Protein AF-A0A520A191-F1 (afdb_monomer)

Solvent-accessible surface area (backbone atoms only — not comparable to full-atom values): 5011 Å² total; per-residue (Å²): 112,72,71,59,53,55,52,51,55,58,59,59,68,69,77,70,76,75,74,84,70,75,78,89,69,87,83,72,61,86,84,59,57,71,46,76,49,78,55,98,89,48,75,47,75,44,54,75,91,39,63,75,58,52,52,55,48,51,54,49,52,58,70,43,41,70,68,48,30,62,76,70,74,47,80,133

Radius of gyration: 24.88 Å; Cα contacts (8 Å, |Δi|>4): 45; chains: 1; bounding box: 60×27×52 Å

Sequence (76 aa):
MFRLLTALLGLASVVSAAAQSLPIISQNPPALRWQEIRSPHFRVLYPAGLDTAAQRTAQRLEAVHGPGGATLGVQA

Foldseek 3Di:
DVVVVVVVVVVVVVPDPPPPDDPPDPPDDVPFPWDWDDDPVDIFIDGPPCVVVSVVVNVVCVVCVVVVCVVVVHDD

Secondary structure (DSSP, 8-state):
-HHHHHHHHHHHTTTT----PPP----S-TTS-EEEEE-SS-EEEEETT-HHHHHHHHHHHHHHHHHHHHHTT---

Mean predicted aligned error: 13.58 Å

Structure (mmCIF, N/CA/C/O backbone):
data_AF-A0A520A191-F1
#
_entry.id   AF-A0A520A191-F1
#
loop_
_atom_site.group_PDB
_atom_site.id
_atom_site.type_symbol
_atom_site.label_atom_id
_atom_site.label_alt_id
_atom_site.label_comp_id
_atom_site.label_asym_id
_atom_site.label_entity_id
_atom_site.label_seq_id
_atom_site.pdbx_PDB_ins_code
_atom_site.Cartn_x
_atom_site.Cartn_y
_atom_site.Cartn_z
_atom_site.occupancy
_atom_site.B_iso_or_equiv
_atom_site.auth_seq_id
_atom_site.auth_comp_id
_atom_site.auth_asym_id
_atom_site.auth_atom_id
_atom_site.pdbx_PDB_model_num
ATOM 1 N N . MET A 1 1 ? 43.852 -13.992 38.270 1.00 62.66 1 MET A N 1
ATOM 2 C CA . MET A 1 1 ? 43.080 -14.678 37.205 1.00 62.66 1 MET A CA 1
ATOM 3 C C . MET A 1 1 ? 41.677 -14.111 37.013 1.00 62.66 1 MET A C 1
ATOM 5 O O . MET A 1 1 ? 41.399 -13.657 35.915 1.00 62.66 1 MET A O 1
ATOM 9 N N . PHE A 1 2 ? 40.823 -14.044 38.043 1.00 67.75 2 PHE A N 1
ATOM 10 C CA . PHE A 1 2 ? 39.420 -13.599 37.907 1.00 67.75 2 PHE A CA 1
ATOM 11 C C . PHE A 1 2 ? 39.236 -12.210 37.251 1.00 67.75 2 PHE A C 1
ATOM 13 O O . PHE A 1 2 ? 38.387 -12.043 36.385 1.00 67.75 2 PHE A O 1
ATOM 20 N N . ARG A 1 3 ? 40.107 -11.241 37.576 1.00 70.12 3 ARG A N 1
ATOM 21 C CA . ARG A 1 3 ? 40.076 -9.870 37.017 1.00 70.12 3 ARG A CA 1
ATOM 22 C C . ARG A 1 3 ? 40.409 -9.775 35.520 1.00 70.12 3 ARG A C 1
ATOM 24 O O . ARG A 1 3 ? 39.931 -8.872 34.842 1.00 70.12 3 ARG A O 1
ATOM 31 N N . LEU A 1 4 ? 41.228 -10.694 35.007 1.00 72.56 4 LEU A N 1
ATOM 32 C CA . LEU A 1 4 ? 41.572 -10.754 33.580 1.00 72.56 4 LEU A CA 1
ATOM 33 C C . LEU A 1 4 ? 40.427 -11.375 32.774 1.00 72.56 4 LEU A C 1
ATOM 35 O O . LEU A 1 4 ? 40.142 -10.930 31.669 1.00 72.56 4 LEU A O 1
ATOM 39 N N . LEU A 1 5 ? 39.726 -12.347 33.366 1.00 71.88 5 LEU A N 1
ATOM 40 C CA . LEU A 1 5 ? 38.557 -12.981 32.763 1.00 71.88 5 LEU A CA 1
ATOM 41 C C . LEU A 1 5 ? 37.404 -11.981 32.590 1.00 71.88 5 LEU A C 1
ATOM 43 O O . LEU A 1 5 ? 36.793 -11.923 31.529 1.00 71.88 5 LEU A O 1
ATOM 47 N N . THR A 1 6 ? 37.149 -11.139 33.598 1.00 74.50 6 THR A N 1
ATOM 48 C CA . THR A 1 6 ? 36.116 -10.092 33.523 1.00 74.50 6 THR A CA 1
ATOM 49 C C . THR A 1 6 ? 36.440 -9.021 32.483 1.00 74.50 6 THR A C 1
ATOM 51 O O . THR A 1 6 ? 35.541 -8.557 31.788 1.00 74.50 6 THR A O 1
ATOM 54 N N . ALA A 1 7 ? 37.719 -8.656 32.334 1.00 75.81 7 ALA A N 1
ATOM 55 C CA . ALA A 1 7 ? 38.150 -7.709 31.305 1.00 75.81 7 ALA A CA 1
ATOM 56 C C . ALA A 1 7 ? 37.997 -8.297 29.892 1.00 75.81 7 ALA A C 1
ATOM 58 O O . ALA A 1 7 ? 37.532 -7.611 28.986 1.00 75.81 7 ALA A O 1
ATOM 59 N N . LEU A 1 8 ? 38.318 -9.584 29.722 1.00 75.06 8 LEU A N 1
ATOM 60 C CA . LEU A 1 8 ? 38.159 -10.292 28.454 1.00 75.06 8 LEU A CA 1
ATOM 61 C C . LEU A 1 8 ? 36.679 -10.455 28.064 1.00 75.06 8 LEU A C 1
ATOM 63 O O . LEU A 1 8 ? 36.328 -10.232 26.908 1.00 75.06 8 LEU A O 1
ATOM 67 N N . LEU A 1 9 ? 35.801 -10.776 29.025 1.00 69.88 9 LEU A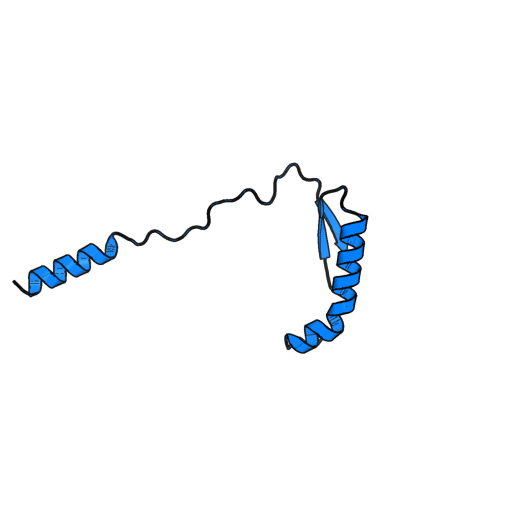 N 1
ATOM 68 C CA . LEU A 1 9 ? 34.353 -10.847 28.790 1.00 69.88 9 LEU A CA 1
ATOM 69 C C . LEU A 1 9 ? 33.760 -9.480 28.421 1.00 69.88 9 LEU A C 1
ATOM 71 O O . LEU A 1 9 ? 32.935 -9.398 27.513 1.00 69.88 9 LEU A O 1
ATOM 75 N N . GLY A 1 10 ? 34.194 -8.404 29.086 1.00 75.38 10 GLY A N 1
ATOM 76 C CA . GLY A 1 10 ? 33.770 -7.047 28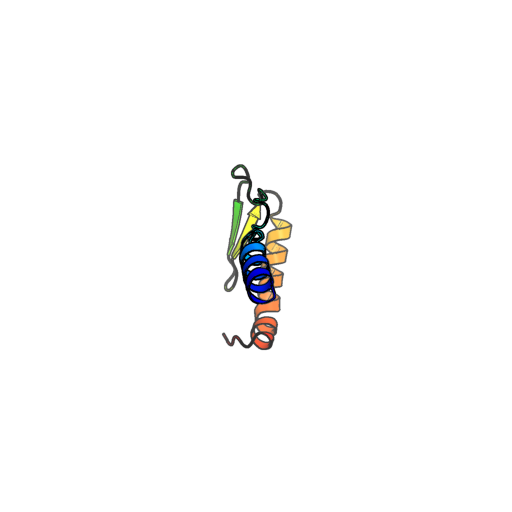.738 1.00 75.38 10 GLY A CA 1
ATOM 77 C C . GLY A 1 10 ? 34.200 -6.657 27.323 1.00 75.38 10 GLY A C 1
ATOM 78 O O . GLY A 1 10 ? 33.390 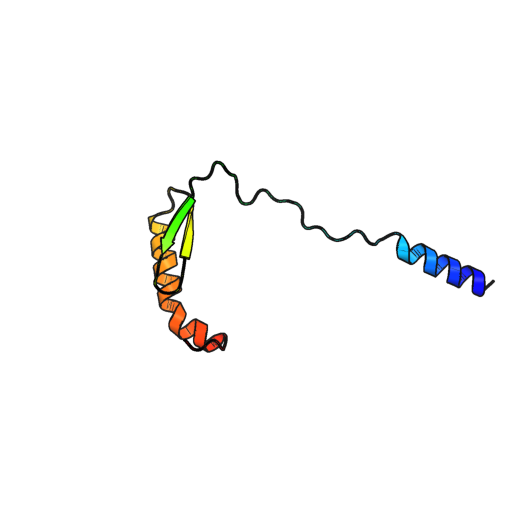-6.143 26.557 1.00 75.38 10 GLY A O 1
ATOM 79 N N . LEU A 1 11 ? 35.432 -6.983 26.927 1.00 69.31 11 LEU A N 1
ATOM 80 C CA . LEU A 1 11 ? 35.942 -6.671 25.590 1.00 69.31 11 LEU A CA 1
ATOM 81 C C . LEU A 1 11 ? 35.216 -7.458 24.482 1.00 69.31 11 LEU A C 1
ATOM 83 O O . LEU A 1 11 ? 34.970 -6.919 23.405 1.00 69.31 11 LEU A O 1
ATOM 87 N N . ALA A 1 12 ? 34.804 -8.700 24.756 1.00 66.56 12 ALA A N 1
ATOM 88 C CA . ALA A 1 12 ? 34.035 -9.518 23.817 1.00 66.56 12 ALA A CA 1
ATOM 89 C C . ALA A 1 12 ? 32.617 -8.971 23.550 1.00 66.56 12 ALA A C 1
ATOM 91 O O . ALA A 1 12 ? 32.093 -9.141 22.450 1.00 66.56 12 ALA A O 1
ATOM 92 N N . SER A 1 13 ? 32.006 -8.270 24.513 1.00 64.62 13 SER A N 1
ATOM 93 C CA . SER A 1 13 ? 30.651 -7.710 24.356 1.00 64.62 13 SER A CA 1
ATOM 94 C C . SER A 1 13 ? 30.548 -6.532 23.375 1.00 64.62 13 SER A C 1
ATOM 96 O O . SER A 1 13 ? 29.449 -6.200 22.937 1.00 64.62 13 SER A O 1
ATOM 98 N N . VAL A 1 14 ? 31.672 -5.933 22.966 1.00 62.88 14 VAL A N 1
ATOM 99 C CA . VAL A 1 14 ? 31.692 -4.800 22.019 1.00 62.88 14 VAL A CA 1
ATOM 100 C C . VAL A 1 14 ? 31.687 -5.269 20.551 1.00 62.88 14 VAL A C 1
ATOM 102 O O . VAL A 1 14 ? 31.360 -4.501 19.652 1.00 62.88 14 VAL A O 1
ATOM 105 N N . VAL A 1 15 ? 32.002 -6.541 20.280 1.00 64.81 15 VAL A N 1
ATOM 106 C CA . VAL A 1 15 ? 32.290 -7.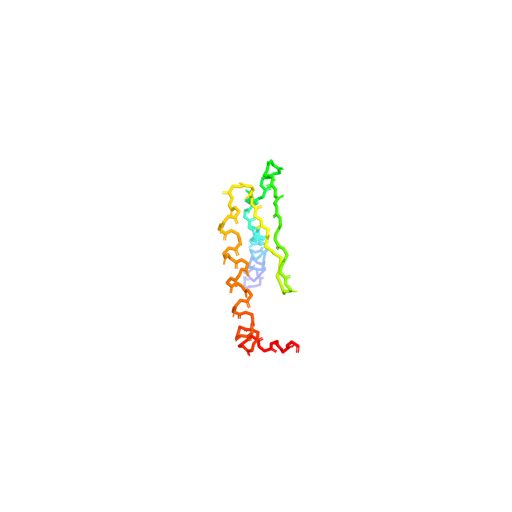039 18.917 1.00 64.81 15 VAL A CA 1
ATOM 107 C C . VAL A 1 15 ? 31.030 -7.407 18.108 1.00 64.81 15 VAL A C 1
ATOM 109 O O . VAL A 1 15 ? 31.124 -7.709 16.922 1.00 64.81 15 VAL A O 1
ATOM 112 N N . SER A 1 16 ? 29.820 -7.355 18.673 1.00 63.53 16 SER A N 1
ATOM 113 C CA . SER A 1 16 ? 28.596 -7.722 17.929 1.00 63.53 16 SER A CA 1
ATOM 114 C C . SER A 1 16 ? 27.406 -6.798 18.156 1.00 63.53 16 SER A C 1
ATOM 116 O O . SER A 1 16 ? 26.284 -7.239 18.380 1.00 63.53 16 SER A O 1
ATOM 118 N N . ALA A 1 17 ? 27.628 -5.497 17.982 1.00 64.25 17 ALA A N 1
ATOM 119 C CA . ALA A 1 17 ? 26.555 -4.574 17.628 1.00 64.25 17 ALA A CA 1
ATOM 120 C C . ALA A 1 17 ? 26.435 -4.482 16.096 1.00 64.25 17 ALA A C 1
ATOM 122 O O . ALA A 1 17 ? 26.661 -3.431 15.499 1.00 64.25 17 ALA A O 1
ATOM 123 N N . ALA A 1 18 ? 26.097 -5.596 15.436 1.00 63.81 18 ALA A N 1
ATOM 124 C CA . ALA A 1 18 ? 25.550 -5.519 14.087 1.00 63.81 18 ALA A CA 1
ATOM 125 C C . ALA A 1 18 ? 24.175 -4.854 14.220 1.00 63.81 18 ALA A C 1
ATOM 127 O O . ALA A 1 18 ? 23.185 -5.510 14.543 1.00 63.81 18 ALA A O 1
ATOM 128 N N . ALA A 1 19 ? 24.142 -3.528 14.076 1.00 62.72 19 ALA A N 1
ATOM 129 C CA . ALA A 1 19 ? 22.909 -2.768 13.983 1.00 62.72 19 ALA A CA 1
ATOM 130 C C . ALA A 1 19 ? 22.034 -3.458 12.937 1.00 62.72 19 ALA A C 1
ATOM 132 O O . ALA A 1 19 ? 22.436 -3.584 11.780 1.00 62.72 19 ALA A O 1
ATOM 133 N N . GLN A 1 20 ? 20.885 -3.977 13.363 1.00 67.44 20 GLN A N 1
ATOM 134 C CA . GLN A 1 20 ? 19.964 -4.663 12.472 1.00 67.44 20 GLN A CA 1
ATOM 135 C C . GLN A 1 20 ? 19.339 -3.626 11.541 1.00 67.44 20 GLN A C 1
ATOM 137 O O . GLN A 1 20 ? 18.268 -3.090 11.813 1.00 67.44 20 GLN A O 1
ATOM 142 N N . SER A 1 21 ? 20.043 -3.288 10.462 1.00 68.88 21 SER A N 1
ATOM 143 C CA . SER A 1 21 ? 19.445 -2.559 9.362 1.00 68.88 21 SER A CA 1
ATOM 144 C C . SER A 1 21 ? 18.577 -3.543 8.594 1.00 68.88 21 SER A C 1
ATOM 146 O O . SER A 1 21 ? 19.008 -4.622 8.180 1.00 68.88 21 SER A O 1
ATOM 148 N N . LEU A 1 22 ? 17.308 -3.181 8.438 1.00 74.50 22 LEU A N 1
ATOM 149 C CA . LEU A 1 22 ? 16.449 -3.856 7.481 1.00 74.50 22 LEU A CA 1
ATOM 150 C C . LEU A 1 22 ? 17.116 -3.739 6.102 1.00 74.50 22 LEU A C 1
ATOM 152 O O . LEU A 1 22 ? 17.635 -2.664 5.776 1.00 74.50 22 LEU A O 1
ATOM 156 N N . PRO A 1 23 ? 17.128 -4.810 5.290 1.00 72.88 23 PRO A N 1
ATOM 157 C CA . PRO A 1 23 ? 17.641 -4.718 3.935 1.00 72.88 23 PRO A CA 1
ATOM 158 C C . PRO A 1 23 ? 16.919 -3.583 3.204 1.00 72.88 23 PRO A C 1
ATOM 160 O O . PRO A 1 23 ? 15.701 -3.427 3.323 1.00 72.88 23 PRO A O 1
ATOM 163 N N . ILE A 1 24 ? 17.672 -2.780 2.452 1.00 70.88 24 ILE A N 1
ATOM 164 C CA . ILE A 1 24 ? 17.106 -1.715 1.622 1.00 70.88 24 ILE A CA 1
ATOM 165 C C . ILE A 1 24 ? 16.395 -2.397 0.450 1.00 70.88 24 ILE A C 1
ATOM 167 O O . ILE A 1 24 ? 16.996 -2.717 -0.573 1.00 70.88 24 ILE A O 1
ATOM 171 N N . ILE A 1 25 ? 15.110 -2.691 0.635 1.00 72.62 25 ILE A N 1
ATOM 172 C CA . ILE A 1 25 ? 14.243 -3.247 -0.403 1.00 72.62 25 ILE A CA 1
ATOM 173 C C . ILE A 1 25 ? 13.742 -2.078 -1.255 1.00 72.62 25 ILE A C 1
ATOM 175 O O . ILE A 1 25 ? 13.180 -1.116 -0.729 1.00 72.62 25 ILE A O 1
ATOM 179 N N . SER A 1 26 ? 13.905 -2.167 -2.577 1.00 70.50 26 SER A N 1
ATOM 180 C CA . SER A 1 26 ? 13.312 -1.213 -3.523 1.00 70.50 26 SER A CA 1
ATOM 181 C C . SER A 1 26 ? 11.794 -1.430 -3.596 1.00 70.50 26 SER A C 1
ATOM 183 O O . SER A 1 26 ? 11.288 -2.119 -4.476 1.00 70.50 26 SER A O 1
ATOM 185 N N . GLN A 1 27 ? 11.061 -0.906 -2.610 1.00 68.38 27 GLN A N 1
ATOM 186 C CA . GLN A 1 27 ? 9.598 -1.028 -2.522 1.00 68.38 27 GLN A CA 1
ATOM 187 C C . GLN A 1 27 ? 8.857 0.030 -3.346 1.00 68.38 27 GLN A C 1
ATOM 189 O O . GLN A 1 27 ? 7.663 -0.108 -3.598 1.00 68.38 27 GLN A O 1
ATOM 194 N N . ASN A 1 28 ? 9.552 1.089 -3.766 1.00 68.06 28 ASN A N 1
ATOM 195 C CA . ASN A 1 28 ? 8.954 2.186 -4.511 1.00 68.06 28 ASN A CA 1
ATOM 196 C C . ASN A 1 28 ? 9.801 2.517 -5.749 1.00 68.06 28 ASN A C 1
ATOM 198 O O . ASN A 1 28 ? 10.589 3.466 -5.722 1.00 68.06 28 ASN A O 1
ATOM 202 N N . PRO A 1 29 ? 9.716 1.699 -6.815 1.00 72.88 29 PRO A N 1
ATOM 203 C CA . PRO A 1 29 ? 10.455 1.968 -8.036 1.00 72.88 29 PRO A CA 1
ATOM 204 C C . PRO A 1 29 ? 10.030 3.334 -8.608 1.00 72.88 29 PRO A C 1
ATOM 206 O O . PRO A 1 29 ? 8.837 3.567 -8.808 1.00 72.88 29 PRO A O 1
ATOM 209 N N . PRO A 1 30 ? 10.976 4.235 -8.932 1.00 67.94 30 PRO A N 1
ATOM 210 C CA . PRO A 1 30 ? 10.660 5.596 -9.380 1.00 67.94 30 PRO A CA 1
ATOM 211 C C . PRO A 1 30 ? 9.953 5.644 -10.745 1.00 67.94 30 PRO A C 1
ATOM 213 O O . PRO A 1 30 ? 9.380 6.665 -11.107 1.00 67.94 30 PRO A O 1
ATOM 216 N N . ALA A 1 31 ? 9.971 4.542 -11.503 1.00 80.00 31 ALA A N 1
ATOM 217 C CA . ALA A 1 31 ? 9.271 4.413 -12.781 1.00 80.00 31 ALA A CA 1
ATOM 218 C C . ALA A 1 31 ? 7.751 4.203 -12.633 1.00 80.00 31 ALA A C 1
ATOM 220 O O . ALA A 1 31 ? 7.021 4.283 -13.623 1.00 80.00 31 ALA A O 1
ATOM 221 N N . LEU A 1 32 ? 7.257 3.908 -11.425 1.00 80.75 32 LEU A N 1
ATOM 222 C CA . LEU A 1 32 ? 5.832 3.697 -11.203 1.00 80.75 32 LEU A CA 1
ATOM 223 C C . LEU A 1 32 ? 5.089 5.034 -11.268 1.00 80.75 32 LEU A C 1
ATOM 225 O O . LEU A 1 32 ? 5.363 5.969 -10.516 1.00 80.75 32 LEU A O 1
ATOM 229 N N . ARG A 1 33 ? 4.108 5.118 -12.169 1.00 85.69 33 ARG A N 1
ATOM 230 C CA . ARG A 1 33 ? 3.209 6.270 -12.253 1.00 85.69 33 ARG A CA 1
ATOM 231 C C . ARG A 1 33 ? 2.176 6.171 -11.139 1.00 85.69 33 ARG A C 1
ATOM 233 O O . ARG A 1 33 ? 1.156 5.497 -11.290 1.00 85.69 33 ARG A O 1
ATOM 240 N N . TRP A 1 34 ? 2.482 6.816 -10.024 1.00 89.00 34 TRP A N 1
ATOM 241 C CA . TRP A 1 34 ? 1.600 6.892 -8.869 1.00 89.00 34 TRP A CA 1
ATOM 242 C C . TRP A 1 34 ? 0.404 7.801 -9.136 1.00 89.00 34 TRP A C 1
ATOM 244 O O . TRP A 1 34 ? 0.526 8.862 -9.747 1.00 89.00 34 TRP A O 1
ATOM 254 N N . GLN A 1 35 ? -0.747 7.364 -8.650 1.00 93.06 35 GLN A N 1
ATOM 255 C CA . GLN A 1 35 ? -2.003 8.091 -8.643 1.00 93.06 35 GLN A CA 1
ATOM 256 C C . GLN A 1 35 ? -2.555 8.129 -7.219 1.00 93.06 35 GLN A C 1
ATOM 258 O O . GLN A 1 35 ? -2.146 7.346 -6.354 1.00 93.06 35 GLN A O 1
ATOM 263 N N . GLU A 1 36 ? -3.490 9.043 -6.975 1.00 94.31 36 GLU A N 1
ATOM 264 C CA . GLU A 1 36 ? -4.121 9.198 -5.671 1.00 94.31 36 GLU A CA 1
ATOM 265 C C . GLU A 1 36 ? -5.644 9.265 -5.770 1.00 94.31 36 GLU A C 1
ATOM 267 O O . GLU A 1 36 ? -6.200 9.839 -6.704 1.00 94.31 36 GLU A O 1
ATOM 272 N N . ILE A 1 37 ? -6.314 8.698 -4.768 1.00 96.06 37 IL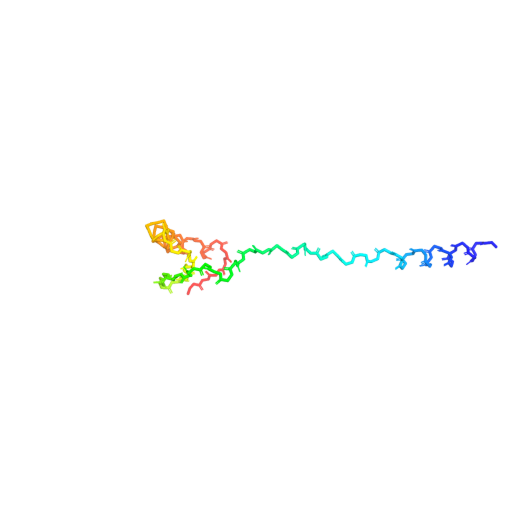E A N 1
ATOM 273 C CA . ILE A 1 37 ? -7.729 8.932 -4.479 1.00 96.06 37 ILE A CA 1
ATOM 274 C C . ILE A 1 37 ? -7.808 9.563 -3.091 1.00 96.06 37 ILE A C 1
ATOM 276 O O . ILE A 1 37 ? -7.267 9.020 -2.123 1.00 96.06 37 ILE A O 1
ATOM 280 N N . ARG A 1 38 ? -8.478 10.714 -2.998 1.00 95.19 38 ARG A N 1
ATOM 281 C CA . ARG A 1 38 ? -8.739 11.407 -1.732 1.00 95.19 38 ARG A CA 1
ATOM 282 C C . ARG A 1 38 ? -10.183 11.151 -1.313 1.00 95.19 38 ARG A C 1
ATOM 284 O O . ARG A 1 38 ? -11.103 11.482 -2.058 1.00 95.19 38 ARG A O 1
ATOM 291 N N . SER A 1 39 ? -10.365 10.558 -0.140 1.00 91.94 39 SER A N 1
ATOM 292 C CA . SER A 1 39 ? -11.637 10.526 0.585 1.00 91.94 39 SER A CA 1
ATOM 293 C C . SER A 1 39 ? -11.586 11.551 1.728 1.00 91.94 39 SER A C 1
ATOM 295 O O . SER A 1 39 ? -10.528 12.145 1.957 1.00 91.94 39 SER A O 1
ATOM 297 N N . PRO A 1 40 ? -12.698 11.797 2.441 1.00 92.38 40 PRO A N 1
ATOM 298 C CA . PRO A 1 40 ? -12.702 12.707 3.585 1.00 92.38 40 PRO A CA 1
ATOM 299 C C . PRO A 1 40 ? -11.631 12.387 4.639 1.00 92.38 40 PRO A C 1
ATOM 301 O O . PRO A 1 40 ? -10.961 13.305 5.106 1.00 92.38 40 PRO A O 1
ATOM 304 N N . HIS A 1 41 ? -11.423 11.105 4.967 1.00 91.31 41 HIS A N 1
ATOM 305 C CA . HIS A 1 41 ? -10.506 10.700 6.042 1.00 91.31 41 HIS A CA 1
ATOM 306 C C . HIS A 1 41 ? -9.221 10.013 5.560 1.00 91.31 41 HIS A C 1
ATOM 308 O O . HIS A 1 41 ? -8.278 9.863 6.338 1.00 91.31 41 HIS A O 1
ATOM 314 N N . PHE A 1 42 ? -9.140 9.600 4.290 1.00 91.94 42 PHE A N 1
ATOM 315 C CA . PHE A 1 42 ? -8.004 8.832 3.782 1.00 91.94 42 PHE A CA 1
ATOM 316 C C . PHE A 1 42 ? -7.471 9.334 2.443 1.00 91.94 42 PHE A C 1
ATOM 318 O O . PHE A 1 42 ? -8.187 9.855 1.588 1.00 91.94 42 PHE A O 1
ATOM 325 N N . ARG A 1 43 ? -6.178 9.076 2.227 1.00 93.81 43 ARG A N 1
ATOM 326 C CA . ARG A 1 43 ? -5.517 9.201 0.927 1.00 93.81 43 ARG A CA 1
ATOM 327 C C . ARG A 1 43 ? -4.983 7.840 0.502 1.00 93.81 43 ARG A C 1
ATOM 329 O O . ARG A 1 43 ? -4.084 7.304 1.146 1.00 93.81 43 ARG A O 1
ATOM 336 N N . VAL A 1 44 ? -5.511 7.302 -0.594 1.00 93.81 44 VAL A N 1
ATOM 337 C CA . VAL A 1 44 ? -5.076 6.021 -1.163 1.00 93.81 44 VAL A CA 1
ATOM 338 C C . VAL A 1 44 ? -4.120 6.291 -2.319 1.00 93.81 44 VAL A C 1
ATOM 340 O O . VAL A 1 44 ? -4.527 6.856 -3.331 1.00 93.81 44 VAL A O 1
ATOM 343 N N . LEU A 1 45 ? -2.856 5.888 -2.163 1.00 92.56 45 LEU A N 1
ATOM 344 C CA . LEU A 1 45 ? -1.835 5.937 -3.213 1.00 92.56 45 LEU A CA 1
ATOM 345 C C . LEU A 1 45 ? -1.751 4.581 -3.914 1.00 92.56 45 LEU A C 1
ATOM 347 O O . LEU A 1 45 ? -1.687 3.546 -3.251 1.00 92.56 45 LEU A O 1
ATOM 351 N N . TYR A 1 46 ? -1.746 4.580 -5.243 1.00 92.44 46 TYR A N 1
ATOM 352 C CA . TYR A 1 46 ? -1.734 3.350 -6.033 1.00 92.44 46 TYR A CA 1
ATOM 353 C C . TYR A 1 46 ? -1.032 3.549 -7.384 1.00 92.44 46 TYR A C 1
ATOM 355 O O . TYR A 1 46 ? -1.005 4.666 -7.904 1.00 92.44 46 TYR A O 1
ATOM 363 N N . PRO A 1 47 ? -0.439 2.496 -7.969 1.00 91.56 47 PRO A N 1
ATOM 364 C CA . PRO A 1 47 ? 0.087 2.555 -9.326 1.00 91.56 47 PRO A CA 1
ATOM 365 C C . PRO A 1 47 ? -1.035 2.539 -10.370 1.00 91.56 47 PRO A C 1
ATOM 367 O O . PRO A 1 47 ? -2.080 1.920 -10.165 1.00 91.56 47 PRO A O 1
ATOM 370 N N . ALA A 1 48 ? -0.790 3.169 -11.519 1.00 90.00 48 ALA A N 1
ATOM 371 C CA . ALA A 1 48 ? -1.702 3.129 -12.662 1.00 90.00 48 ALA A CA 1
ATOM 372 C C . ALA A 1 48 ? -2.112 1.690 -13.049 1.00 90.00 48 ALA A C 1
ATOM 374 O O . ALA A 1 48 ? -1.272 0.789 -13.066 1.00 90.00 48 ALA A O 1
ATOM 375 N N . GLY A 1 49 ? -3.391 1.487 -13.390 1.00 90.94 49 GLY A N 1
ATOM 376 C CA . GLY A 1 49 ? -3.950 0.181 -13.766 1.00 90.94 49 GLY A CA 1
ATOM 377 C C . GLY A 1 49 ? -4.665 -0.557 -12.628 1.00 90.94 49 GLY A C 1
ATOM 378 O O . GLY A 1 49 ? -5.234 -1.623 -12.857 1.00 90.94 49 GLY A O 1
ATOM 379 N N . LEU A 1 50 ? -4.669 -0.001 -11.410 1.00 94.00 50 LEU A N 1
ATOM 380 C CA . LEU A 1 50 ? -5.408 -0.531 -10.255 1.00 94.00 50 LEU A CA 1
ATOM 381 C C . LEU A 1 50 ? -6.627 0.317 -9.872 1.00 94.00 50 LEU A C 1
ATOM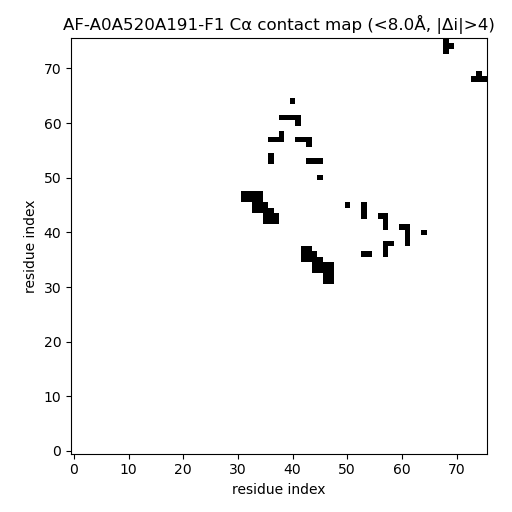 383 O O . LEU A 1 50 ? -7.161 0.162 -8.778 1.00 94.00 50 LEU A O 1
ATOM 387 N N . ASP A 1 51 ? -7.100 1.178 -10.764 1.00 94.25 51 ASP A N 1
ATOM 388 C CA . ASP A 1 51 ? -8.100 2.222 -10.529 1.00 94.25 51 ASP A CA 1
ATOM 389 C C . ASP A 1 51 ? -9.362 1.689 -9.819 1.00 94.25 51 ASP A C 1
ATOM 391 O O . ASP A 1 51 ? -9.741 2.148 -8.739 1.00 94.25 51 ASP A O 1
ATOM 395 N N . THR A 1 52 ? -9.975 0.626 -10.352 1.00 96.25 52 THR A N 1
ATOM 396 C CA . THR A 1 52 ? -11.172 0.007 -9.754 1.00 96.25 52 THR A CA 1
ATOM 397 C C . THR A 1 52 ? -10.891 -0.655 -8.403 1.00 96.25 52 THR A C 1
ATOM 399 O O . THR A 1 52 ? -11.762 -0.713 -7.531 1.00 96.25 52 THR A O 1
ATOM 402 N N . ALA A 1 53 ? -9.693 -1.211 -8.206 1.00 96.12 53 ALA A N 1
ATOM 403 C CA . ALA A 1 53 ? -9.309 -1.790 -6.923 1.00 96.12 53 ALA A CA 1
ATOM 404 C C . ALA A 1 53 ? -9.070 -0.687 -5.884 1.00 96.12 53 ALA A C 1
ATOM 406 O O . ALA A 1 53 ? -9.604 -0.773 -4.780 1.00 96.12 53 ALA A O 1
ATOM 407 N N . ALA A 1 54 ? -8.359 0.374 -6.263 1.00 95.06 54 ALA A N 1
ATOM 408 C CA . ALA A 1 54 ? -8.062 1.522 -5.421 1.00 95.06 54 ALA A CA 1
ATOM 409 C C . ALA A 1 54 ? -9.340 2.242 -4.970 1.00 95.06 54 ALA A C 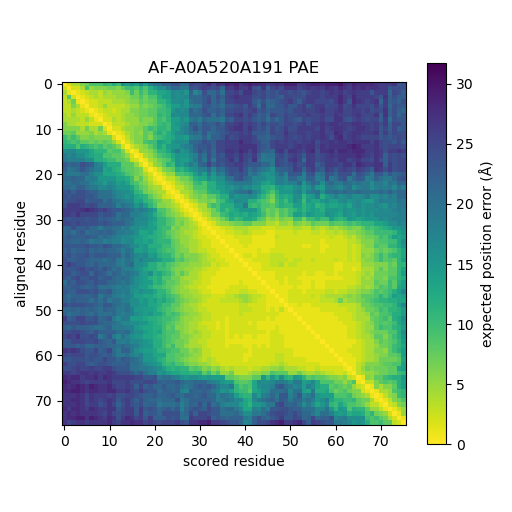1
ATOM 411 O O . ALA A 1 54 ? -9.490 2.518 -3.780 1.00 95.06 54 ALA A O 1
ATOM 412 N N . GLN A 1 55 ? -10.312 2.431 -5.869 1.00 96.12 55 GLN A N 1
ATOM 413 C CA . GLN A 1 55 ? -11.604 3.030 -5.525 1.00 96.12 55 GLN A CA 1
ATOM 414 C C . GLN A 1 55 ? -12.386 2.190 -4.507 1.00 96.12 55 GLN A C 1
ATOM 416 O O . GLN A 1 55 ? -12.891 2.719 -3.517 1.00 96.12 55 GLN A O 1
ATOM 421 N N . ARG A 1 56 ? -12.448 0.865 -4.699 1.00 95.69 56 ARG A N 1
ATOM 422 C CA . ARG A 1 56 ? -13.103 -0.047 -3.742 1.00 95.69 56 ARG A CA 1
ATOM 423 C C . ARG A 1 56 ? -12.400 -0.068 -2.389 1.00 95.69 56 ARG A C 1
ATOM 425 O O . ARG A 1 56 ? -13.051 -0.264 -1.366 1.00 95.69 56 ARG A O 1
ATOM 432 N N . THR A 1 57 ? -11.080 0.083 -2.374 1.00 95.00 57 THR A N 1
ATOM 433 C CA . THR A 1 57 ? -10.306 0.190 -1.135 1.00 95.00 57 THR A CA 1
ATOM 434 C C . THR A 1 57 ? -10.612 1.501 -0.423 1.00 95.00 57 THR A C 1
ATOM 436 O O . THR A 1 57 ? -10.930 1.460 0.759 1.00 95.00 57 THR A O 1
ATOM 439 N N . ALA A 1 58 ? -10.613 2.635 -1.130 1.00 95.00 58 ALA A N 1
ATOM 440 C CA . ALA A 1 58 ? -10.963 3.936 -0.559 1.00 95.00 58 ALA A CA 1
ATOM 441 C C . ALA A 1 58 ? -12.367 3.923 0.068 1.00 95.00 58 ALA A C 1
ATOM 443 O O . ALA A 1 58 ? -12.536 4.321 1.216 1.00 95.00 58 ALA A O 1
ATOM 444 N N . GLN A 1 59 ? -13.355 3.370 -0.641 1.00 94.38 59 GLN A N 1
ATOM 445 C CA . GLN A 1 59 ? -14.720 3.219 -0.126 1.00 94.38 59 GLN A CA 1
ATOM 446 C C . GLN A 1 59 ? -14.787 2.330 1.119 1.00 94.38 59 GLN A C 1
ATOM 448 O O . GLN A 1 59 ? -15.509 2.644 2.061 1.00 94.38 59 GLN A O 1
ATOM 453 N N . ARG A 1 60 ? -14.036 1.222 1.145 1.00 92.25 60 ARG A N 1
ATOM 454 C CA . ARG A 1 60 ? -14.004 0.331 2.311 1.00 92.25 60 ARG A CA 1
ATOM 455 C C . ARG A 1 60 ? -13.336 0.974 3.515 1.00 92.25 60 ARG A C 1
ATOM 457 O O . ARG A 1 60 ? -13.867 0.837 4.608 1.00 92.25 60 ARG A O 1
ATOM 464 N N . LEU A 1 61 ? -12.217 1.671 3.315 1.00 90.56 61 LEU A N 1
ATOM 465 C CA . LEU A 1 61 ? -11.539 2.420 4.375 1.00 90.56 61 LEU A CA 1
ATOM 466 C C . LEU A 1 61 ? -12.481 3.451 4.996 1.00 90.56 61 LEU A C 1
ATOM 468 O O . LEU A 1 61 ? -12.591 3.524 6.215 1.00 90.56 61 LEU A O 1
ATOM 472 N N . GLU A 1 62 ? -13.221 4.172 4.159 1.00 89.69 62 GLU A N 1
ATOM 473 C CA . GLU A 1 62 ? -14.211 5.144 4.610 1.00 89.69 62 GLU A CA 1
ATOM 474 C C . GLU A 1 62 ? -15.353 4.482 5.399 1.00 89.69 62 GLU A C 1
ATOM 476 O O . GLU A 1 62 ? -15.689 4.917 6.497 1.00 89.69 62 GLU A O 1
ATOM 481 N N . ALA A 1 63 ? -15.894 3.369 4.895 1.00 88.44 63 ALA A N 1
ATOM 482 C CA . ALA A 1 63 ? -16.972 2.636 5.557 1.00 88.44 63 ALA A CA 1
ATOM 483 C C . ALA A 1 63 ? -16.576 2.102 6.945 1.00 88.44 63 ALA A C 1
ATOM 485 O O . ALA A 1 63 ? -17.414 2.044 7.844 1.00 88.44 63 ALA A O 1
ATOM 486 N N . VAL A 1 64 ? -15.308 1.716 7.132 1.00 85.94 64 VAL A N 1
ATOM 487 C CA . VAL A 1 64 ? -14.808 1.234 8.428 1.00 85.94 64 VAL A CA 1
ATOM 488 C C . VAL A 1 64 ? -14.249 2.344 9.315 1.00 85.94 64 VAL A C 1
ATOM 490 O O . VAL A 1 64 ? -13.952 2.067 10.473 1.00 85.94 64 VAL A O 1
ATOM 493 N N . HIS A 1 65 ? -14.115 3.583 8.828 1.00 79.81 65 HIS A N 1
ATOM 494 C CA . HIS A 1 65 ? -13.537 4.684 9.604 1.00 79.81 65 HIS A CA 1
ATOM 495 C C . HIS A 1 65 ? -14.306 4.944 10.899 1.00 79.81 65 HIS A C 1
ATOM 497 O O . HIS A 1 65 ? -13.709 4.956 11.973 1.00 79.81 65 HIS A O 1
ATOM 503 N N . GLY A 1 66 ? -15.633 5.073 10.799 1.00 69.69 66 GLY A N 1
ATOM 504 C CA . GLY A 1 66 ? -16.516 5.296 11.946 1.00 69.69 66 GLY A CA 1
ATOM 505 C C . GLY A 1 66 ? -16.345 4.239 13.048 1.00 69.69 66 GLY A C 1
ATOM 506 O O . GLY A 1 66 ? -15.971 4.588 14.166 1.00 69.69 66 GLY A O 1
ATOM 507 N N . PRO A 1 67 ? -16.563 2.940 12.763 1.00 62.22 67 PRO A N 1
ATOM 508 C CA . PRO A 1 67 ? -16.404 1.889 13.771 1.00 62.22 67 PRO A CA 1
ATOM 509 C C . PRO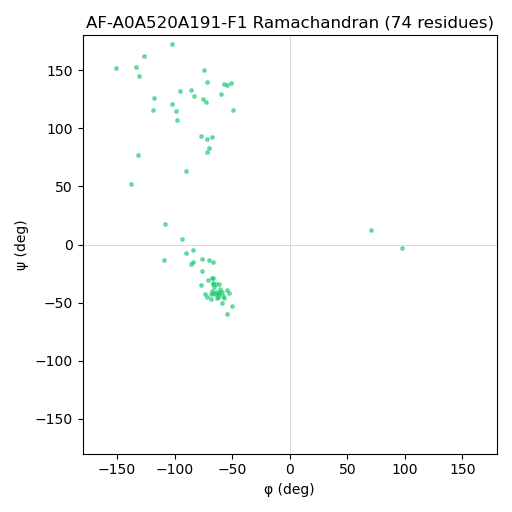 A 1 67 ? -14.937 1.624 14.165 1.00 62.22 67 PRO A C 1
ATOM 511 O O . PRO A 1 67 ? -14.670 1.266 15.309 1.00 62.22 67 PRO A O 1
ATOM 514 N N . GLY A 1 68 ? -13.976 1.816 13.257 1.00 58.62 68 GLY A N 1
ATOM 515 C CA . GLY A 1 68 ? -12.551 1.571 13.496 1.00 58.62 68 GLY A CA 1
ATOM 516 C C . GLY A 1 68 ? -11.887 2.616 14.397 1.00 58.62 68 GLY A C 1
ATOM 517 O O . GLY A 1 68 ? -11.163 2.240 15.320 1.00 58.62 68 GLY A O 1
ATOM 518 N N . GLY A 1 69 ? -12.178 3.908 14.200 1.00 58.75 69 GLY A N 1
ATOM 519 C CA . GLY A 1 69 ? -11.689 4.992 15.066 1.00 58.75 69 GLY A CA 1
ATOM 520 C C . GLY A 1 69 ? -12.125 4.810 16.523 1.00 58.75 69 GLY A C 1
ATOM 521 O O . GLY A 1 69 ? -11.302 4.912 17.434 1.00 58.75 69 GLY A O 1
ATOM 522 N N . ALA A 1 70 ? -13.376 4.380 16.729 1.00 56.59 70 ALA A N 1
ATOM 523 C CA . ALA A 1 70 ? -13.916 4.070 18.051 1.00 56.59 70 ALA A CA 1
ATOM 524 C C . ALA A 1 70 ? -13.144 2.944 18.768 1.00 56.59 70 ALA A C 1
ATOM 526 O O . ALA A 1 70 ? -12.905 3.034 19.971 1.00 56.59 70 ALA A O 1
ATOM 527 N N . THR A 1 71 ? -12.701 1.907 18.044 1.00 59.19 71 THR A N 1
ATOM 528 C CA . THR A 1 71 ? -11.901 0.809 18.632 1.00 59.19 71 THR A CA 1
ATOM 529 C C . THR A 1 71 ? -10.439 1.174 18.892 1.00 59.19 71 THR A C 1
ATOM 531 O O . THR A 1 71 ? -9.801 0.561 19.744 1.00 59.19 71 THR A O 1
ATOM 534 N N . LEU A 1 72 ? -9.911 2.180 18.190 1.00 63.62 72 LEU A N 1
ATOM 535 C CA . LEU A 1 72 ? -8.536 2.668 18.336 1.00 63.62 72 LEU A CA 1
ATOM 536 C C . LEU A 1 72 ? -8.422 3.848 19.318 1.00 63.62 72 LEU A C 1
ATOM 538 O O . LEU A 1 72 ? -7.341 4.412 19.471 1.00 63.62 72 LEU A O 1
ATOM 542 N N . GLY A 1 73 ? -9.520 4.222 19.988 1.00 54.53 73 GLY A N 1
ATOM 543 C CA . GLY A 1 73 ? -9.552 5.309 20.971 1.00 54.53 73 GLY A CA 1
ATOM 544 C C . GLY A 1 73 ? -9.414 6.712 20.373 1.00 54.53 73 GLY A C 1
ATOM 545 O O . GLY A 1 73 ? -9.204 7.669 21.115 1.00 54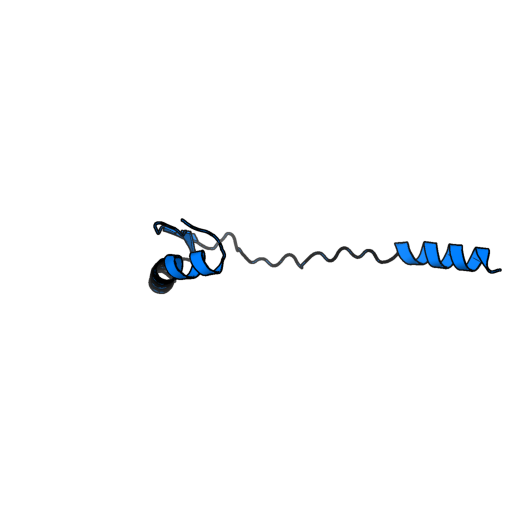.53 73 GLY A O 1
ATOM 546 N N . VAL A 1 74 ? -9.538 6.852 19.052 1.00 53.69 74 VAL A N 1
ATOM 547 C CA . VAL A 1 74 ? -9.538 8.144 18.359 1.00 53.69 74 VAL A CA 1
ATOM 548 C C . VAL A 1 74 ? -10.992 8.531 18.109 1.00 53.69 74 VAL A C 1
ATOM 550 O O . VAL A 1 74 ? -11.662 7.925 17.274 1.00 53.69 74 VAL A O 1
ATOM 553 N N . GLN A 1 75 ? -11.491 9.518 18.857 1.00 51.88 75 GLN A N 1
ATOM 554 C CA . GLN A 1 75 ? -12.774 10.154 18.552 1.00 51.88 75 GLN A CA 1
ATOM 555 C C . GLN A 1 75 ? -12.546 11.277 17.536 1.00 51.88 75 GLN A C 1
ATOM 557 O O . GLN A 1 75 ? -11.591 12.042 17.678 1.00 51.88 75 GLN A O 1
ATOM 562 N N . ALA A 1 76 ? -13.387 11.294 16.501 1.00 56.44 76 ALA A N 1
ATOM 563 C CA . ALA A 1 76 ? -13.413 12.315 15.457 1.00 56.44 76 ALA A CA 1
ATOM 564 C C . ALA A 1 76 ? -13.859 13.679 16.003 1.00 56.44 76 ALA A C 1
ATOM 566 O O . ALA A 1 76 ? -14.692 13.690 16.939 1.00 56.44 76 ALA A O 1
#

pLDDT: mean 77.94, std 13.75, range [51.88, 96.25]

Nearest PDB structures (foldseek):
  6ifm-assembly1_F  TM=6.064E-01  e=5.036E+00  Salmonella enterica subsp. enterica serovar Typhimurium str. LT2
  5l6m-assembly2_L-2  TM=5.186E-01  e=5.748E+00  Caulobacter vibrioides CB15
  7mt7-assembly1_0  TM=5.277E-01  e=9.756E+00  Mycobacterium tuberculosis H37Rv